Protein AF-A0A660R3U0-F1 (afdb_monomer_lite)

Secondary structure (DSSP, 8-state):
--HHHHHHHH----GGGHHHHHHHHHHHHHHHHHHHHHHHHHHTT-HHHHHHHHHHHHHHHHHHHHHHHHHHHHHHHHHHHT-

Structure (mmCIF, N/CA/C/O backbone):
data_AF-A0A660R3U0-F1
#
_entry.id   AF-A0A660R3U0-F1
#
loop_
_atom_site.group_PDB
_atom_site.id
_atom_site.type_symbol
_atom_site.label_atom_id
_atom_site.label_alt_id
_atom_site.label_comp_id
_atom_site.label_asym_id
_atom_site.label_entity_id
_atom_site.label_seq_id
_atom_site.pdbx_PDB_ins_code
_atom_site.Cartn_x
_atom_site.Cartn_y
_atom_site.Cartn_z
_atom_site.occupancy
_atom_site.B_iso_or_equiv
_atom_site.auth_seq_id
_atom_site.auth_comp_id
_atom_site.auth_asym_id
_atom_site.auth_atom_id
_atom_site.pdbx_PDB_model_num
ATOM 1 N N . LYS A 1 1 ? -10.863 8.836 -4.357 1.00 76.12 1 LYS A N 1
ATOM 2 C CA . LYS A 1 1 ? -9.858 8.887 -5.452 1.00 76.12 1 LYS A CA 1
ATOM 3 C C . LYS A 1 1 ? -8.745 9.835 -5.027 1.00 76.12 1 LYS A C 1
ATOM 5 O O . LYS A 1 1 ? -9.076 10.912 -4.551 1.00 76.12 1 LYS A O 1
ATOM 10 N N . CYS A 1 2 ? -7.480 9.435 -5.158 1.00 95.31 2 CYS A N 1
ATOM 11 C CA . CYS A 1 2 ? -6.303 10.232 -4.792 1.00 95.31 2 CYS A CA 1
ATOM 12 C C . CYS A 1 2 ? -5.387 10.428 -6.016 1.00 95.31 2 CYS A C 1
ATOM 14 O O . CYS A 1 2 ? -5.535 9.714 -7.011 1.00 95.31 2 CYS A O 1
ATOM 16 N N . GLY A 1 3 ? -4.453 11.383 -5.951 1.00 96.25 3 GLY A N 1
ATOM 17 C CA . GLY A 1 3 ? -3.519 11.663 -7.052 1.00 96.25 3 GLY A CA 1
ATOM 18 C C . GLY A 1 3 ? -2.651 10.455 -7.416 1.00 96.25 3 GLY A C 1
ATOM 19 O O . GLY A 1 3 ? -2.526 10.124 -8.593 1.00 96.25 3 GLY A O 1
ATOM 20 N N . PHE A 1 4 ? -2.159 9.731 -6.406 1.00 95.94 4 PHE A N 1
ATOM 21 C CA . PHE A 1 4 ? -1.384 8.505 -6.605 1.00 95.94 4 PHE A CA 1
ATOM 22 C C . PHE A 1 4 ? -2.168 7.443 -7.388 1.00 95.94 4 PHE A C 1
ATOM 24 O O . PHE A 1 4 ? -1.676 6.921 -8.379 1.00 95.94 4 PHE A O 1
ATOM 31 N N . GLY A 1 5 ? -3.421 7.173 -7.016 1.00 96.31 5 GLY A N 1
ATOM 32 C CA . GLY A 1 5 ? -4.247 6.182 -7.708 1.00 96.31 5 GLY A CA 1
ATOM 33 C C . GLY A 1 5 ? -4.574 6.547 -9.162 1.00 96.31 5 GLY A C 1
ATOM 34 O O . GLY A 1 5 ? -4.778 5.653 -9.979 1.00 96.31 5 GLY A O 1
ATOM 35 N N . ILE A 1 6 ? -4.619 7.841 -9.505 1.00 96.44 6 ILE A N 1
ATOM 36 C CA . ILE A 1 6 ? -4.765 8.290 -10.900 1.00 96.44 6 ILE A CA 1
ATOM 37 C C . ILE A 1 6 ? -3.471 8.023 -11.670 1.00 96.44 6 ILE A C 1
ATOM 39 O O . ILE A 1 6 ? -3.524 7.462 -12.763 1.00 96.44 6 ILE A O 1
ATOM 43 N N . PHE A 1 7 ? -2.323 8.373 -11.085 1.00 95.81 7 PHE A N 1
ATOM 44 C CA . PHE A 1 7 ? -1.010 8.104 -11.665 1.00 95.81 7 PHE A CA 1
ATOM 45 C C . PHE A 1 7 ? -0.801 6.603 -11.896 1.00 95.81 7 PHE A C 1
ATOM 47 O O . PHE A 1 7 ? -0.543 6.192 -13.023 1.00 95.81 7 PHE A O 1
ATOM 54 N N . TYR A 1 8 ? -1.028 5.781 -10.868 1.00 96.19 8 TYR A N 1
ATOM 55 C CA . TYR A 1 8 ? -0.876 4.328 -10.921 1.00 96.19 8 TYR A CA 1
ATOM 56 C C . TYR A 1 8 ? -1.658 3.693 -12.081 1.00 96.19 8 TYR A C 1
ATOM 58 O O . TYR A 1 8 ? -1.134 2.858 -12.807 1.00 96.19 8 TYR A O 1
ATOM 66 N N . LYS A 1 9 ? -2.909 4.125 -12.295 1.00 95.19 9 LYS A N 1
ATOM 67 C CA . LYS A 1 9 ? -3.775 3.592 -13.363 1.00 95.19 9 LYS A CA 1
ATOM 68 C C . LYS A 1 9 ? -3.436 4.134 -14.753 1.00 95.19 9 LYS A C 1
ATOM 70 O O . LYS A 1 9 ? -3.844 3.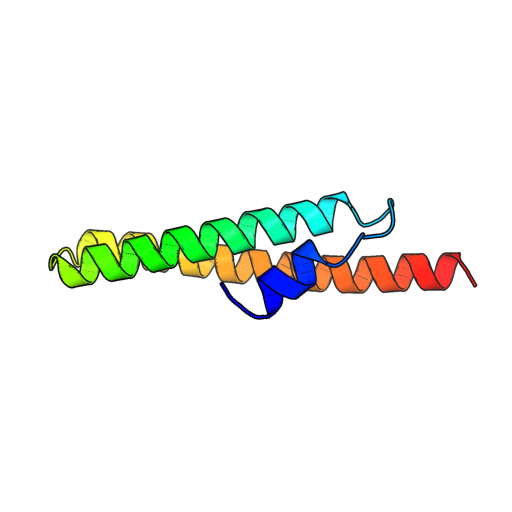536 -15.741 1.00 95.19 9 LYS A O 1
ATOM 75 N N . SER A 1 10 ? -2.735 5.264 -14.828 1.00 96.19 10 SER A N 1
ATOM 76 C CA . SER A 1 10 ? -2.356 5.908 -16.094 1.00 96.19 10 SER A CA 1
ATOM 77 C C . SER A 1 10 ? -1.008 5.425 -16.635 1.00 96.19 10 SER A C 1
ATOM 79 O O . SER A 1 10 ? -0.673 5.729 -17.776 1.00 96.19 10 SER A O 1
ATOM 81 N N . MET A 1 11 ? -0.231 4.700 -15.828 1.00 94.12 11 MET A N 1
ATOM 82 C CA . MET A 1 11 ? 1.114 4.242 -16.170 1.00 94.12 11 MET A CA 1
ATOM 83 C C . MET A 1 11 ? 1.127 2.744 -16.475 1.00 94.12 11 MET A C 1
ATOM 85 O O . MET A 1 11 ? 0.414 1.961 -15.848 1.00 94.12 11 MET A O 1
ATOM 89 N N . VAL A 1 12 ? 1.986 2.341 -17.411 1.00 93.25 12 VAL A N 1
ATOM 90 C CA . VAL A 1 12 ? 2.288 0.933 -17.692 1.00 93.25 12 VAL A CA 1
ATOM 91 C C . VAL A 1 12 ? 3.743 0.678 -17.289 1.00 93.25 12 VAL A C 1
ATOM 93 O O . VAL A 1 12 ? 4.630 1.311 -17.865 1.00 93.25 12 VAL A O 1
ATOM 96 N N . PRO A 1 13 ? 4.015 -0.194 -16.301 1.00 92.44 13 PRO A N 1
ATOM 97 C CA . PRO A 1 13 ? 5.381 -0.488 -15.882 1.00 92.44 13 PRO A CA 1
ATOM 98 C C . PRO A 1 13 ? 6.116 -1.348 -16.930 1.00 92.44 13 PRO A C 1
ATOM 100 O O . PRO A 1 13 ? 5.473 -2.140 -17.629 1.00 92.44 13 PRO A O 1
ATOM 103 N N . PRO A 1 14 ? 7.457 -1.270 -17.010 1.00 90.88 14 PRO A N 1
ATOM 104 C CA . PRO A 1 14 ? 8.261 -2.273 -17.704 1.00 90.88 14 PRO A CA 1
ATOM 105 C C . PRO A 1 14 ? 8.003 -3.693 -17.161 1.00 90.88 14 PRO A C 1
ATOM 107 O O . PRO A 1 14 ? 7.706 -3.839 -15.969 1.00 90.88 14 PRO A O 1
ATOM 110 N N . PRO A 1 15 ? 8.145 -4.750 -17.987 1.00 93.25 15 PRO A N 1
ATOM 111 C CA . PRO A 1 15 ? 7.894 -6.130 -17.564 1.00 93.25 15 PRO A CA 1
ATOM 112 C C . PRO A 1 15 ? 8.671 -6.548 -16.308 1.00 93.25 15 PRO A C 1
ATOM 114 O O . PRO A 1 15 ? 8.096 -7.178 -15.423 1.00 93.25 15 PRO A O 1
ATOM 117 N N . ASP A 1 16 ? 9.934 -6.133 -16.194 1.00 93.75 16 ASP A N 1
ATOM 118 C CA . ASP A 1 16 ? 10.854 -6.470 -15.098 1.00 93.75 16 ASP A CA 1
ATOM 119 C C . ASP A 1 16 ? 10.393 -5.978 -13.718 1.00 93.75 16 ASP A C 1
ATOM 121 O O . ASP A 1 16 ? 10.749 -6.550 -12.688 1.00 93.75 16 ASP A O 1
ATOM 125 N N . VAL A 1 17 ? 9.573 -4.924 -13.682 1.00 95.56 17 VAL A N 1
ATOM 126 C CA . VAL A 1 17 ? 9.064 -4.321 -12.439 1.00 95.56 17 VAL A CA 1
ATOM 127 C C . VAL A 1 17 ? 7.553 -4.484 -12.278 1.00 95.56 17 VAL A C 1
ATOM 129 O O . VAL A 1 17 ? 6.963 -3.935 -11.347 1.00 95.56 17 VAL A O 1
ATOM 132 N N . LYS A 1 18 ? 6.904 -5.264 -13.149 1.00 95.81 18 LYS A N 1
ATOM 133 C CA . LYS A 1 18 ? 5.447 -5.434 -13.149 1.00 95.81 18 LYS A CA 1
ATOM 134 C C . LYS A 1 18 ? 4.917 -6.037 -11.845 1.00 95.81 18 LYS A C 1
ATOM 136 O O . LYS A 1 18 ? 3.920 -5.556 -11.320 1.00 95.81 18 LYS A O 1
ATOM 141 N N . GLU A 1 19 ? 5.585 -7.051 -11.303 1.00 96.75 19 GLU A N 1
ATOM 142 C CA . GLU A 1 19 ? 5.125 -7.740 -10.088 1.00 96.75 19 GLU A CA 1
ATOM 143 C C . GLU A 1 19 ? 5.115 -6.811 -8.863 1.00 96.75 19 GLU A C 1
ATOM 145 O O . GLU A 1 19 ? 4.125 -6.724 -8.135 1.00 96.75 19 GLU A O 1
ATOM 150 N N . ILE A 1 20 ? 6.202 -6.060 -8.653 1.00 97.56 20 ILE A N 1
ATOM 151 C CA . ILE A 1 20 ? 6.299 -5.114 -7.536 1.00 97.56 20 ILE A CA 1
ATOM 152 C C . ILE A 1 20 ? 5.334 -3.930 -7.728 1.00 97.56 20 ILE A C 1
ATOM 154 O O . ILE A 1 20 ? 4.739 -3.457 -6.761 1.00 97.56 20 ILE A O 1
ATOM 158 N N . TRP A 1 21 ? 5.095 -3.514 -8.977 1.00 97.81 21 TRP A N 1
ATOM 159 C CA . TRP A 1 21 ? 4.082 -2.516 -9.316 1.00 97.81 21 TRP A CA 1
ATOM 160 C C . TRP A 1 21 ? 2.669 -2.987 -8.943 1.00 97.81 21 TRP A C 1
ATOM 162 O O . TRP A 1 21 ? 1.943 -2.270 -8.258 1.00 97.81 21 TRP A O 1
ATOM 172 N N . GLU A 1 22 ? 2.292 -4.217 -9.305 1.00 97.50 22 GLU A N 1
ATOM 173 C CA . GLU A 1 22 ? 0.997 -4.808 -8.931 1.00 97.50 22 GLU A CA 1
ATOM 174 C C . GLU A 1 22 ? 0.842 -4.928 -7.407 1.00 97.50 22 GLU A C 1
ATOM 176 O O . GLU A 1 22 ? -0.213 -4.593 -6.859 1.00 97.50 22 GLU A O 1
ATOM 181 N N . LYS A 1 23 ? 1.908 -5.321 -6.696 1.00 97.75 23 LYS A N 1
ATOM 182 C CA . LYS A 1 23 ? 1.934 -5.355 -5.225 1.00 97.75 23 LYS A CA 1
ATOM 183 C C . LYS A 1 23 ? 1.653 -3.978 -4.614 1.00 97.75 23 LYS A C 1
ATOM 185 O O . LYS A 1 23 ? 0.819 -3.881 -3.715 1.00 97.75 23 LYS A O 1
ATOM 190 N N . ILE A 1 24 ? 2.296 -2.919 -5.115 1.00 98.38 24 ILE A N 1
ATOM 191 C CA . ILE A 1 24 ? 2.053 -1.533 -4.679 1.00 98.38 24 ILE A CA 1
ATOM 192 C C . ILE A 1 24 ? 0.577 -1.162 -4.862 1.00 98.38 24 ILE A C 1
ATOM 194 O O . ILE A 1 24 ? -0.044 -0.636 -3.936 1.00 98.38 24 ILE A O 1
ATOM 198 N N . GLY A 1 25 ? 0.004 -1.464 -6.031 1.00 97.56 25 GLY A N 1
ATOM 199 C CA . GLY A 1 25 ? -1.402 -1.190 -6.328 1.00 97.56 25 GLY A CA 1
ATOM 200 C C . GLY A 1 25 ? -2.361 -1.854 -5.343 1.00 97.56 25 GLY A C 1
ATOM 201 O O . GLY A 1 25 ? -3.250 -1.187 -4.808 1.00 97.56 25 GLY A O 1
ATOM 202 N N . ASN A 1 26 ? -2.136 -3.139 -5.059 1.00 97.81 26 ASN A N 1
ATOM 203 C CA . ASN A 1 26 ? -2.963 -3.924 -4.143 1.00 97.81 26 ASN A CA 1
ATOM 204 C C . ASN A 1 26 ? -2.910 -3.381 -2.708 1.00 97.81 26 ASN A C 1
ATOM 206 O O . ASN A 1 26 ? -3.955 -3.161 -2.096 1.00 97.81 26 ASN A O 1
ATOM 210 N N . ILE A 1 27 ? -1.710 -3.106 -2.179 1.00 98.12 27 ILE A N 1
ATOM 211 C CA . ILE A 1 27 ? -1.552 -2.565 -0.817 1.00 98.12 27 ILE A CA 1
ATOM 212 C C . ILE A 1 27 ? -2.202 -1.176 -0.713 1.00 98.12 27 ILE A C 1
ATOM 214 O O . ILE A 1 27 ? -2.883 -0.881 0.268 1.00 98.12 27 ILE A O 1
ATOM 218 N N . HIS A 1 28 ? -2.046 -0.328 -1.735 1.00 97.88 28 HIS A N 1
ATOM 219 C CA . HIS A 1 28 ? -2.662 1.000 -1.783 1.00 97.88 28 HIS A CA 1
ATOM 220 C C . HIS A 1 28 ? -4.201 0.950 -1.767 1.00 97.88 28 HIS A C 1
ATOM 222 O O . HIS A 1 28 ? -4.833 1.711 -1.027 1.00 97.88 28 HIS A O 1
ATOM 228 N N . GLU A 1 29 ? -4.822 0.086 -2.579 1.00 97.00 29 GLU A N 1
ATOM 229 C CA . GLU A 1 29 ? -6.286 -0.034 -2.593 1.00 97.00 29 GLU A CA 1
ATOM 230 C C . GLU A 1 29 ? -6.808 -0.568 -1.252 1.00 97.00 29 GLU A C 1
ATOM 232 O O . GLU A 1 29 ? -7.794 -0.050 -0.716 1.00 97.00 29 GLU A O 1
ATOM 237 N N . GLU A 1 30 ? -6.094 -1.518 -0.653 1.00 97.06 30 GLU A N 1
ATOM 238 C CA . GLU A 1 30 ? -6.459 -2.091 0.638 1.00 97.06 30 GLU A CA 1
ATOM 239 C C . GLU A 1 30 ? -6.274 -1.096 1.801 1.00 97.06 30 GLU A C 1
ATOM 241 O O . GLU A 1 30 ? -7.122 -1.020 2.692 1.00 97.06 30 GLU A O 1
ATOM 246 N N . LEU A 1 31 ? -5.261 -0.223 1.755 1.00 97.12 31 LEU A N 1
ATOM 247 C CA . LEU A 1 31 ? -5.112 0.888 2.705 1.00 97.12 31 LEU A CA 1
ATOM 248 C C . LEU A 1 31 ? -6.297 1.862 2.654 1.00 97.12 31 LEU A C 1
ATOM 250 O O . LEU A 1 31 ? -6.781 2.313 3.695 1.00 97.12 31 LEU A O 1
ATOM 254 N N . HIS A 1 32 ? -6.816 2.167 1.461 1.00 97.12 32 HIS A N 1
ATOM 255 C CA . HIS A 1 32 ? -8.027 2.981 1.323 1.00 97.12 32 HIS A CA 1
ATOM 256 C C . HIS A 1 32 ? -9.266 2.291 1.908 1.00 97.12 32 HIS A C 1
ATOM 258 O O . HIS A 1 32 ? -10.103 2.956 2.537 1.00 97.12 32 HIS A O 1
ATOM 264 N N . ARG A 1 33 ? -9.378 0.967 1.735 1.00 96.06 33 ARG A N 1
ATOM 265 C CA . ARG A 1 33 ? -10.430 0.168 2.372 1.00 96.06 33 ARG A CA 1
ATOM 266 C C . ARG A 1 33 ? -10.311 0.261 3.892 1.00 96.06 33 ARG A C 1
ATOM 268 O O . ARG A 1 33 ? -11.279 0.646 4.544 1.00 96.06 33 ARG A O 1
ATOM 275 N N . MET A 1 34 ? -9.120 0.026 4.440 1.00 96.25 34 MET A N 1
ATOM 276 C CA . MET A 1 34 ? -8.851 0.076 5.879 1.00 96.25 34 MET A CA 1
ATOM 277 C C . MET A 1 34 ? -9.164 1.450 6.484 1.00 96.25 34 MET A C 1
ATOM 279 O O . MET A 1 34 ? -9.857 1.543 7.493 1.00 96.25 34 MET A O 1
ATOM 283 N N . GLY A 1 35 ? -8.748 2.538 5.828 1.00 96.06 35 GLY A N 1
ATOM 284 C CA . GLY A 1 35 ? -9.088 3.899 6.255 1.00 96.06 35 GLY A CA 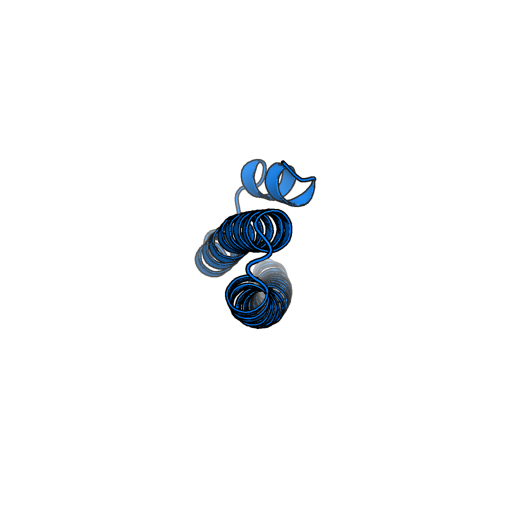1
ATOM 285 C C . GLY A 1 35 ? -10.600 4.135 6.345 1.00 96.06 35 GLY A C 1
ATOM 286 O O . GLY A 1 35 ? -11.085 4.742 7.300 1.00 96.06 35 GLY A O 1
ATOM 287 N N . SER A 1 36 ? -11.365 3.594 5.394 1.00 97.38 36 SER A N 1
ATOM 288 C CA . SER A 1 36 ? -12.831 3.678 5.401 1.00 97.38 36 SER A CA 1
ATOM 289 C C . SER A 1 36 ? -13.452 2.884 6.560 1.00 97.38 36 SER A C 1
ATOM 291 O O . SER A 1 36 ? -14.411 3.341 7.186 1.00 97.38 36 SER A O 1
ATOM 293 N N . GLU A 1 37 ? -12.892 1.715 6.884 1.00 97.88 37 GLU A N 1
ATOM 294 C CA . GLU A 1 37 ? -13.299 0.890 8.028 1.00 97.88 37 GLU A CA 1
ATOM 295 C C . GLU A 1 37 ? -13.020 1.579 9.372 1.00 97.88 37 GLU A C 1
ATOM 297 O O . GLU A 1 37 ? -13.871 1.552 10.269 1.00 97.88 37 GLU A O 1
ATOM 302 N N . ILE A 1 38 ? -11.864 2.239 9.500 1.00 98.19 38 ILE A N 1
ATOM 303 C CA . ILE A 1 38 ? -11.489 3.020 10.687 1.00 98.19 38 ILE A CA 1
ATOM 304 C C . ILE A 1 38 ? -12.490 4.153 10.898 1.00 98.19 38 ILE A C 1
ATOM 306 O O . ILE A 1 38 ? -13.090 4.242 11.968 1.00 98.19 38 ILE A O 1
ATOM 310 N N . LEU A 1 39 ? -12.730 4.978 9.871 1.00 97.88 39 LEU A N 1
ATOM 311 C CA . LEU A 1 39 ? -13.667 6.104 9.960 1.00 97.88 39 LEU A CA 1
ATOM 312 C C . LEU A 1 39 ? -15.079 5.641 10.336 1.00 97.88 39 LEU A C 1
ATOM 314 O O . LEU A 1 39 ? -15.727 6.264 11.178 1.00 97.88 39 LEU A O 1
ATOM 318 N N . ARG 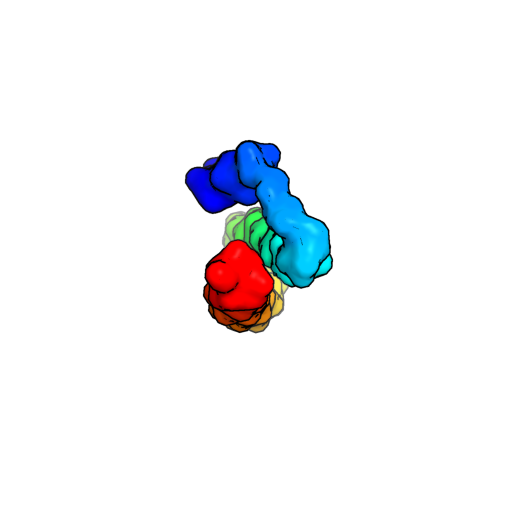A 1 40 ? -15.542 4.520 9.770 1.00 98.25 40 ARG A N 1
ATOM 319 C CA . ARG A 1 40 ? -16.846 3.944 10.121 1.00 98.25 40 ARG A CA 1
ATOM 320 C C . ARG A 1 40 ? -16.894 3.458 11.570 1.00 98.25 40 ARG A C 1
ATOM 322 O O . ARG A 1 40 ? -17.881 3.701 12.256 1.00 98.25 40 ARG A O 1
ATOM 329 N 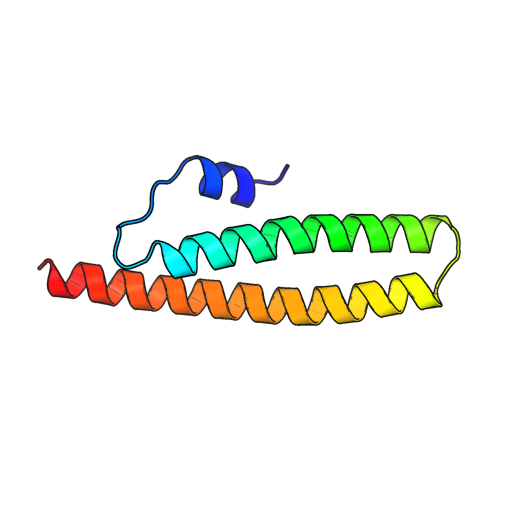N . SER A 1 41 ? -15.847 2.784 12.039 1.00 98.12 41 SER A N 1
ATOM 330 C CA . SER A 1 41 ? -15.783 2.261 13.411 1.00 98.12 41 SER A CA 1
ATOM 331 C C . SER A 1 41 ? -15.750 3.400 14.434 1.00 98.12 41 SER A C 1
ATOM 333 O O . SER A 1 41 ? -16.500 3.369 15.407 1.00 98.12 41 SER A O 1
ATOM 335 N N . VAL A 1 42 ? -14.984 4.462 14.153 1.00 97.94 42 VAL A N 1
ATOM 336 C CA . VAL A 1 42 ? -14.985 5.703 14.945 1.00 97.94 42 VAL A CA 1
ATOM 337 C C . VAL A 1 42 ? -16.376 6.339 14.971 1.00 97.94 42 VAL A C 1
ATOM 339 O O . VAL A 1 42 ? -16.865 6.672 16.049 1.00 97.94 42 VAL A O 1
ATOM 342 N N . GLY A 1 43 ? -17.039 6.461 13.816 1.00 98.00 43 GLY A N 1
ATOM 343 C CA . GLY A 1 43 ? -18.394 7.015 13.719 1.00 98.00 43 GLY A CA 1
ATOM 344 C C . GLY A 1 43 ? -19.448 6.220 14.499 1.00 98.00 43 GLY A C 1
ATOM 345 O O . GLY A 1 43 ? -20.381 6.806 15.038 1.00 98.00 43 GLY A O 1
ATOM 346 N N . ASN A 1 44 ? -19.264 4.904 14.623 1.00 97.88 44 ASN A N 1
ATOM 347 C CA . ASN A 1 44 ? -20.137 4.017 15.397 1.00 97.88 44 ASN A CA 1
ATOM 348 C C . ASN A 1 44 ? -19.773 3.943 16.893 1.00 97.88 44 ASN A C 1
ATOM 350 O O . ASN A 1 44 ? -20.435 3.230 17.644 1.00 97.88 44 ASN A O 1
ATOM 354 N N . GLY A 1 45 ? -18.716 4.635 17.335 1.00 97.88 45 GLY A N 1
ATOM 355 C CA . GLY A 1 45 ? -18.220 4.570 18.713 1.00 97.88 45 GLY A CA 1
ATOM 356 C C . GLY A 1 45 ? -17.479 3.274 19.071 1.00 97.88 45 GLY A C 1
ATOM 357 O O . GLY A 1 45 ? -17.124 3.080 20.234 1.00 97.88 45 GLY A O 1
ATOM 358 N N . ASP A 1 46 ? -17.202 2.408 18.094 1.00 98.00 46 ASP A N 1
ATOM 359 C CA . ASP A 1 46 ? -16.505 1.132 18.277 1.00 98.00 46 ASP A CA 1
ATOM 360 C C . ASP A 1 46 ? -14.982 1.349 18.266 1.00 98.00 46 ASP A C 1
ATOM 362 O O . ASP A 1 46 ? -14.291 1.202 17.252 1.00 98.00 46 ASP A O 1
ATOM 366 N N . ARG A 1 47 ? -14.463 1.782 19.421 1.00 96.00 47 ARG A N 1
ATOM 367 C CA . ARG A 1 47 ? -13.047 2.146 19.590 1.00 96.00 47 ARG A CA 1
ATOM 368 C C . ARG A 1 47 ? -12.101 0.959 19.451 1.00 96.00 47 ARG A C 1
ATOM 370 O O . ARG A 1 47 ? -11.013 1.131 18.912 1.00 96.00 47 ARG A O 1
ATOM 377 N N . GLU A 1 48 ? -12.495 -0.217 19.929 1.00 97.81 48 GLU A N 1
ATOM 378 C CA . GLU A 1 48 ? -11.657 -1.418 19.863 1.00 97.81 48 GLU A CA 1
ATOM 379 C C . GLU A 1 48 ? -11.435 -1.831 18.406 1.00 97.81 48 GLU A C 1
ATOM 381 O O . GLU A 1 48 ? -10.300 -2.022 17.964 1.00 97.81 48 GLU A O 1
ATOM 386 N N . LYS A 1 49 ? -12.515 -1.867 17.620 1.00 97.38 49 LYS A N 1
ATOM 387 C CA . LYS A 1 49 ? -12.435 -2.182 16.197 1.00 97.38 49 LYS A CA 1
ATOM 388 C C . LYS A 1 49 ? -11.674 -1.121 15.408 1.00 97.38 49 LYS A C 1
ATOM 390 O O . LYS A 1 49 ? -10.868 -1.468 14.546 1.00 97.38 49 LYS A O 1
ATOM 395 N N . ALA A 1 50 ? -11.882 0.159 15.726 1.00 98.12 50 ALA A N 1
ATOM 396 C CA . ALA A 1 50 ? -11.122 1.251 15.123 1.00 98.12 50 ALA A CA 1
ATOM 397 C C . ALA A 1 50 ? -9.612 1.112 15.386 1.00 98.12 50 ALA A C 1
ATOM 399 O O . ALA A 1 50 ? -8.821 1.254 14.455 1.00 98.12 50 ALA A O 1
ATOM 400 N N . GLN A 1 51 ? -9.217 0.786 16.622 1.00 97.88 51 GLN 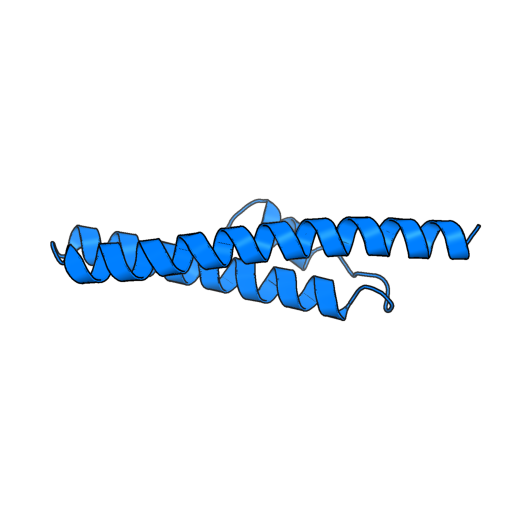A N 1
ATOM 401 C CA . GLN A 1 51 ? -7.816 0.581 16.993 1.00 97.88 51 GLN A CA 1
ATOM 402 C C . GLN A 1 51 ? -7.202 -0.612 16.253 1.00 97.88 51 GLN A C 1
ATOM 404 O O . GLN A 1 51 ? -6.108 -0.491 15.706 1.00 97.88 51 GLN A O 1
ATOM 409 N N . LYS A 1 52 ? -7.918 -1.740 16.168 1.00 97.69 52 LYS A N 1
ATOM 410 C CA . LYS A 1 52 ? -7.446 -2.923 15.436 1.00 97.69 52 LYS A CA 1
ATOM 411 C C . LYS A 1 52 ? -7.171 -2.610 13.963 1.00 97.69 52 LYS A C 1
ATOM 413 O O . LYS A 1 52 ? -6.096 -2.925 13.459 1.00 97.69 52 LYS A O 1
ATOM 418 N N . PHE A 1 53 ? -8.117 -1.964 13.282 1.00 97.75 53 PHE A N 1
ATOM 419 C CA . PHE A 1 53 ? -7.921 -1.572 11.885 1.00 97.75 53 PHE A CA 1
ATOM 420 C C . PHE A 1 53 ? -6.812 -0.534 11.720 1.00 97.75 53 PHE A C 1
ATOM 422 O O . PHE A 1 53 ? -6.116 -0.540 10.709 1.00 97.75 53 PHE A O 1
ATOM 429 N N . TRP A 1 54 ? -6.617 0.345 12.705 1.00 97.81 54 TRP A N 1
ATOM 430 C CA . TRP A 1 54 ? -5.530 1.314 12.671 1.00 97.81 54 TRP A CA 1
ATOM 431 C C . TRP A 1 54 ? -4.150 0.656 12.753 1.00 97.81 54 TRP A C 1
ATOM 433 O O . TRP A 1 54 ? -3.257 1.000 11.981 1.00 97.81 54 TRP A O 1
ATOM 443 N N . GLU A 1 55 ? -3.972 -0.324 13.636 1.00 98.00 55 GLU A N 1
ATOM 444 C CA . GLU A 1 55 ? -2.719 -1.078 13.734 1.00 98.00 55 GLU A CA 1
ATOM 445 C C . GLU A 1 55 ? -2.409 -1.851 12.450 1.00 98.00 55 GLU A C 1
ATOM 447 O O . GLU A 1 55 ? -1.258 -1.891 12.012 1.00 98.00 55 GLU A O 1
ATOM 452 N N . GLU A 1 56 ? -3.435 -2.422 11.820 1.00 97.00 56 GLU A N 1
ATOM 453 C CA . GLU A 1 56 ? -3.306 -3.099 10.532 1.00 97.00 56 GLU A CA 1
ATOM 454 C C . GLU A 1 56 ? -2.941 -2.112 9.414 1.00 97.00 56 GLU A C 1
ATOM 456 O O . GLU A 1 56 ? -1.964 -2.330 8.698 1.00 97.00 56 GLU A O 1
ATOM 461 N N . ALA A 1 57 ? -3.633 -0.969 9.332 1.00 97.94 57 ALA A N 1
ATOM 462 C CA . ALA A 1 57 ? -3.313 0.100 8.386 1.00 97.94 57 ALA A CA 1
ATOM 463 C C . ALA A 1 57 ? -1.874 0.607 8.549 1.00 97.94 57 ALA A C 1
ATOM 465 O O . ALA A 1 57 ? -1.202 0.892 7.560 1.00 97.94 57 ALA A O 1
ATOM 466 N N . LYS A 1 58 ? -1.376 0.706 9.787 1.00 98.19 58 LYS A N 1
ATOM 467 C CA . LYS A 1 58 ? 0.002 1.127 10.049 1.00 98.19 58 LYS A CA 1
ATOM 468 C C . LYS A 1 58 ? 1.012 0.141 9.457 1.00 98.19 58 LYS A C 1
ATOM 470 O O . LYS A 1 58 ? 1.905 0.572 8.734 1.00 98.19 58 LYS A O 1
ATOM 475 N N . ARG A 1 59 ? 0.841 -1.161 9.705 1.00 97.94 59 ARG A N 1
ATOM 476 C CA . ARG A 1 59 ? 1.714 -2.206 9.135 1.00 97.94 59 ARG A CA 1
ATOM 477 C C . ARG A 1 59 ? 1.677 -2.186 7.609 1.00 97.94 59 ARG A C 1
ATOM 479 O O . ARG A 1 59 ? 2.713 -2.159 6.961 1.00 97.94 59 ARG A O 1
ATOM 486 N N . MET A 1 60 ? 0.481 -2.086 7.038 1.00 97.62 60 MET A N 1
ATOM 487 C CA . MET A 1 60 ? 0.311 -1.972 5.591 1.00 97.62 60 MET A CA 1
ATOM 488 C C . MET A 1 60 ? 0.975 -0.721 5.002 1.00 97.62 60 MET A C 1
ATOM 490 O O . MET A 1 60 ? 1.478 -0.757 3.883 1.00 97.62 60 MET A O 1
ATOM 494 N N . SER A 1 61 ? 0.984 0.397 5.734 1.00 97.69 61 SER A N 1
ATOM 495 C CA . SER A 1 61 ? 1.686 1.611 5.309 1.00 97.69 61 SER A CA 1
ATOM 496 C C . SER A 1 61 ? 3.198 1.404 5.277 1.00 97.69 61 SER A C 1
ATOM 498 O O . SER A 1 61 ? 3.855 1.917 4.373 1.00 97.69 61 SER A O 1
ATOM 500 N N . GLU A 1 62 ? 3.752 0.680 6.248 1.00 98.25 62 GLU A N 1
ATOM 501 C CA . GLU A 1 62 ? 5.173 0.316 6.276 1.00 98.25 62 GLU A CA 1
ATOM 502 C C . GLU A 1 62 ? 5.512 -0.607 5.090 1.00 98.25 62 GLU A C 1
ATOM 504 O O . GLU A 1 62 ? 6.477 -0.348 4.366 1.00 98.25 62 GLU A O 1
ATOM 509 N N . ASP A 1 63 ? 4.656 -1.594 4.805 1.00 97.69 63 ASP A N 1
ATOM 510 C CA . ASP A 1 63 ? 4.797 -2.491 3.651 1.00 97.69 63 ASP A CA 1
ATOM 511 C C . ASP A 1 63 ? 4.718 -1.743 2.311 1.00 97.69 63 ASP A C 1
ATOM 513 O O . ASP A 1 63 ? 5.497 -2.023 1.395 1.00 97.69 63 ASP A O 1
ATOM 517 N N . LEU A 1 64 ? 3.807 -0.768 2.185 1.00 98.25 64 LEU A N 1
ATOM 518 C CA . LEU A 1 64 ? 3.684 0.060 0.983 1.00 98.25 64 LEU A CA 1
ATOM 519 C C . LEU A 1 64 ? 4.959 0.872 0.738 1.00 98.25 64 LEU A C 1
ATOM 521 O O . LEU A 1 64 ? 5.449 0.910 -0.388 1.00 98.25 64 LEU A O 1
ATOM 525 N N . ILE A 1 65 ? 5.504 1.506 1.780 1.00 98.44 65 ILE A N 1
ATOM 526 C CA . ILE A 1 65 ? 6.752 2.275 1.679 1.00 98.44 65 ILE A CA 1
ATOM 527 C C . ILE A 1 65 ? 7.908 1.357 1.272 1.00 98.44 65 ILE A C 1
ATOM 529 O O . ILE A 1 65 ? 8.666 1.697 0.367 1.00 98.44 65 ILE A O 1
ATOM 533 N N . SER A 1 66 ? 8.019 0.174 1.882 1.00 98.38 66 SER A N 1
ATOM 534 C CA . SER A 1 66 ? 9.051 -0.795 1.507 1.00 98.38 66 SER A CA 1
ATOM 535 C C . SER A 1 66 ? 8.923 -1.229 0.046 1.00 98.38 66 SER A C 1
ATOM 537 O O . SER A 1 66 ? 9.931 -1.317 -0.649 1.00 98.38 66 SER A O 1
ATOM 539 N N . ALA A 1 67 ? 7.701 -1.476 -0.435 1.00 98.25 67 ALA A N 1
ATOM 540 C CA . ALA A 1 67 ? 7.462 -1.868 -1.821 1.00 98.25 67 ALA A CA 1
ATOM 541 C C . ALA A 1 67 ? 7.786 -0.739 -2.813 1.00 98.25 67 ALA A C 1
ATOM 543 O O . ALA A 1 67 ? 8.326 -1.003 -3.884 1.00 98.25 67 ALA A O 1
ATOM 544 N N . LEU A 1 68 ? 7.496 0.517 -2.454 1.00 98.19 68 LEU A N 1
ATOM 545 C CA . LEU A 1 68 ? 7.856 1.690 -3.255 1.00 98.19 68 LEU A CA 1
ATOM 546 C C . LEU A 1 68 ? 9.376 1.864 -3.363 1.00 98.19 68 LEU A C 1
ATOM 548 O O . LEU A 1 68 ? 9.875 2.085 -4.463 1.00 98.19 68 LEU A O 1
ATOM 552 N N . ASN A 1 69 ? 10.106 1.705 -2.256 1.00 98.25 69 ASN A N 1
ATOM 553 C CA . ASN A 1 69 ? 11.570 1.761 -2.263 1.00 98.25 69 ASN A CA 1
ATOM 554 C C . ASN A 1 69 ? 12.165 0.632 -3.119 1.00 98.25 69 ASN A C 1
ATOM 556 O O . ASN A 1 69 ? 13.051 0.864 -3.933 1.00 98.25 69 ASN A O 1
ATOM 560 N N . GLU A 1 70 ? 11.644 -0.589 -2.981 1.00 97.38 70 GLU A N 1
ATOM 561 C CA . GLU A 1 70 ? 12.062 -1.730 -3.802 1.00 97.38 70 GLU A CA 1
ATOM 562 C C . GLU A 1 70 ? 11.793 -1.493 -5.297 1.00 97.38 70 GLU A C 1
ATOM 564 O O . GLU A 1 70 ? 12.629 -1.811 -6.142 1.00 97.38 70 GLU A O 1
ATOM 569 N N . PHE A 1 71 ? 10.641 -0.908 -5.637 1.00 96.81 71 PHE A N 1
ATOM 570 C CA . PHE A 1 71 ? 10.322 -0.533 -7.012 1.00 96.81 71 PHE A CA 1
ATOM 571 C C . PHE A 1 71 ? 11.301 0.502 -7.569 1.00 96.81 71 PHE A C 1
ATOM 573 O O . PHE A 1 71 ? 11.748 0.353 -8.707 1.00 96.81 71 PHE A O 1
ATOM 580 N N . GLU A 1 72 ? 11.649 1.524 -6.782 1.00 96.06 72 GLU A N 1
ATOM 581 C CA . GLU A 1 72 ? 12.617 2.548 -7.180 1.00 96.06 72 GLU A CA 1
ATOM 582 C C . GLU A 1 72 ? 13.985 1.933 -7.507 1.00 96.06 72 GLU A C 1
ATOM 584 O O . GLU A 1 72 ? 14.536 2.200 -8.577 1.00 96.06 72 GLU A O 1
ATOM 589 N N . GLU A 1 73 ? 14.503 1.064 -6.636 1.00 96.19 73 GLU A N 1
ATOM 590 C CA . GLU A 1 73 ? 15.795 0.401 -6.848 1.00 96.19 73 GLU A CA 1
ATOM 591 C C . GLU A 1 73 ? 15.778 -0.493 -8.094 1.00 96.19 73 GLU A C 1
ATOM 593 O O . GLU A 1 73 ? 16.658 -0.383 -8.949 1.00 96.19 73 GLU A O 1
ATOM 598 N N . ARG A 1 74 ? 14.725 -1.298 -8.288 1.00 95.12 74 ARG A N 1
ATOM 599 C CA . ARG A 1 74 ? 14.604 -2.128 -9.499 1.00 95.12 74 ARG A CA 1
ATOM 600 C C . ARG A 1 74 ? 14.505 -1.291 -10.774 1.00 95.12 74 ARG A C 1
ATOM 602 O O . ARG A 1 74 ? 15.038 -1.691 -11.807 1.00 95.12 74 ARG A O 1
ATOM 609 N N . CYS A 1 75 ? 13.847 -0.132 -10.728 1.00 94.06 75 CYS A N 1
ATOM 610 C CA . CYS A 1 75 ? 13.801 0.773 -11.877 1.00 94.06 75 CYS A CA 1
ATOM 611 C C . CYS A 1 75 ? 15.201 1.279 -12.249 1.00 94.06 75 CYS A C 1
ATOM 613 O O . CYS A 1 75 ? 15.533 1.294 -13.435 1.00 94.06 75 CYS A O 1
ATOM 615 N N . LYS A 1 76 ? 16.034 1.638 -11.261 1.00 93.62 76 LYS A N 1
ATOM 616 C CA . LYS A 1 76 ? 17.429 2.054 -11.494 1.00 93.62 76 LYS A CA 1
ATOM 617 C C . LYS A 1 76 ? 18.235 0.937 -12.160 1.00 93.62 76 LYS A C 1
ATOM 619 O O . LYS A 1 76 ? 18.851 1.176 -13.195 1.00 93.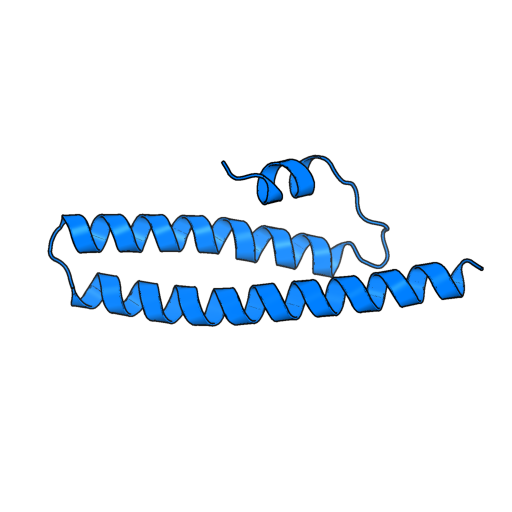62 76 LYS A O 1
ATOM 624 N N . GLU A 1 77 ? 18.141 -0.292 -11.653 1.00 92.69 77 GLU A N 1
ATOM 625 C CA . GLU A 1 77 ? 18.842 -1.447 -12.234 1.00 92.69 77 GLU A CA 1
ATOM 626 C C . GLU A 1 77 ? 18.444 -1.724 -13.693 1.00 92.69 77 GLU A C 1
ATOM 628 O O . GLU A 1 77 ? 19.288 -2.066 -14.523 1.00 92.69 77 GLU A O 1
ATOM 633 N N . VAL A 1 78 ? 17.154 -1.598 -14.025 1.00 90.56 78 VAL A N 1
ATOM 634 C CA . VAL A 1 78 ? 16.656 -1.794 -15.399 1.00 90.56 78 VAL A CA 1
ATOM 635 C C . VAL A 1 78 ? 17.191 -0.706 -16.336 1.00 90.56 78 VAL A C 1
ATOM 637 O O . VAL A 1 78 ? 17.561 -1.004 -17.474 1.00 90.56 78 VAL A O 1
ATOM 640 N N . MET A 1 79 ? 17.268 0.542 -15.866 1.00 87.44 79 MET A N 1
ATOM 641 C CA . MET A 1 79 ? 17.817 1.660 -16.642 1.00 87.44 79 MET A CA 1
ATOM 642 C C . MET A 1 79 ? 19.322 1.504 -16.900 1.00 87.44 79 MET A C 1
ATOM 644 O O . MET A 1 79 ? 19.774 1.751 -18.019 1.00 87.44 79 MET A O 1
ATOM 648 N N . GLU A 1 80 ? 20.084 1.046 -15.906 1.00 87.81 80 GLU A N 1
ATOM 649 C CA . GLU A 1 80 ? 21.525 0.791 -16.036 1.00 87.81 80 GLU A CA 1
ATOM 650 C C . GLU A 1 80 ? 21.830 -0.372 -16.988 1.00 87.81 80 GLU A C 1
ATOM 652 O O . GLU A 1 80 ? 22.733 -0.261 -17.810 1.00 87.81 80 GLU A O 1
ATOM 657 N N . LYS A 1 81 ? 21.050 -1.462 -16.948 1.00 76.12 81 LYS A N 1
ATOM 658 C CA . LYS A 1 81 ? 21.194 -2.604 -17.880 1.00 76.12 81 LYS A CA 1
ATOM 659 C C . LYS A 1 81 ? 20.832 -2.267 -19.330 1.00 76.12 81 LYS A C 1
ATOM 661 O O . LYS A 1 81 ? 21.190 -3.020 -20.232 1.00 76.12 81 LYS A O 1
ATOM 666 N N . SER A 1 82 ? 20.080 -1.188 -19.539 1.00 70.69 82 SER A N 1
ATOM 667 C CA . SER A 1 82 ? 19.625 -0.736 -20.859 1.00 70.69 82 SER A CA 1
ATOM 668 C C . SER A 1 82 ? 20.539 0.329 -21.484 1.00 70.69 82 SER A C 1
ATOM 670 O O . SER A 1 82 ? 20.251 0.776 -22.596 1.00 70.69 82 SER A O 1
ATOM 672 N N . SER A 1 83 ? 21.594 0.751 -20.772 1.00 58.72 83 SER A N 1
ATOM 673 C CA . SER A 1 83 ? 22.602 1.736 -21.206 1.00 58.72 83 SER A CA 1
ATOM 674 C C . SER A 1 83 ? 23.874 1.052 -21.700 1.00 58.72 83 SER A C 1
ATOM 676 O O . SER A 1 83 ? 24.476 1.583 -22.660 1.00 58.72 83 SER A O 1
#

pLDDT: mean 95.23, std 6.2, range [58.72, 98.44]

Radius of gyration: 16.04 Å; chains: 1; bounding box: 43×19×41 Å

Foldseek 3Di:
DDPVLVVLVVDDDDPQLVVLSVVLNVLVVVLVVLVVQLVVCVVVVNVVSNVVSVVVSVVSVVVNVVSVVVSVVSVVVVVVVVD

Sequence (83 aa):
KCGFGIFYKSMVPPPDVKEIWEKIGNIHEELHRMGSEILRSVGNGDREKAQKFWEEAKRMSEDLISALNEFEERCKEVMEKSS